Protein AF-A0A2G5TK97-F1 (afdb_monomer_lite)

Organism: NCBI:txid1611254

Foldseek 3Di:
DPPLPDDPDPDDDLVRCVVCLVSLQAPDLEDEDDDALPDFQVCPPNHHRDPCGSVVSLVSSVRSHHVPGDYDYDYDD

Secondary structure (DSSP, 8-state):
---------S---HHHHHHTTTTTSS-EEEE---S-S-STTB-GGGPPB-TTHHHHHHHHHHTTEEEEEEE------

Radius of gyration: 13.61 Å; chains: 1; bounding box: 27×29×41 Å

pLDDT: mean 77.41, std 13.48, range [29.33, 91.69]

Structure (mmCIF, N/CA/C/O backbone):
data_AF-A0A2G5TK97-F1
#
_entry.id   AF-A0A2G5TK97-F1
#
loop_
_atom_site.group_PDB
_atom_site.id
_atom_site.type_symbol
_atom_site.label_atom_id
_atom_site.label_alt_id
_atom_site.label_comp_id
_atom_site.label_asym_id
_atom_site.label_entity_id
_atom_site.label_seq_id
_atom_site.pdbx_PDB_ins_code
_atom_site.Cartn_x
_atom_site.Cartn_y
_atom_site.Cartn_z
_atom_site.occupancy
_atom_site.B_iso_or_equiv
_atom_site.auth_seq_id
_atom_site.auth_comp_id
_atom_site.auth_asym_id
_atom_site.auth_atom_id
_atom_site.pdbx_PDB_model_num
ATOM 1 N N . MET A 1 1 ? -6.167 15.417 24.796 1.00 29.33 1 MET A N 1
ATOM 2 C CA . MET A 1 1 ? -6.950 14.825 23.691 1.00 29.33 1 MET A CA 1
ATOM 3 C C . MET A 1 1 ? -6.867 15.776 22.512 1.00 29.33 1 MET A C 1
ATOM 5 O O . MET A 1 1 ? -7.485 16.827 22.559 1.00 29.33 1 MET A O 1
ATOM 9 N N . VAL A 1 2 ? -6.027 15.480 21.518 1.00 30.27 2 VAL A N 1
ATOM 10 C CA . VAL A 1 2 ? -6.003 16.253 20.267 1.00 30.27 2 VAL A CA 1
ATOM 11 C C . VAL A 1 2 ? -7.142 15.714 19.416 1.00 30.27 2 VAL A C 1
ATOM 13 O O . VAL A 1 2 ? -7.077 14.573 18.960 1.00 30.27 2 VAL A O 1
ATOM 16 N N . ALA A 1 3 ? -8.206 16.500 19.278 1.00 34.66 3 ALA A N 1
ATOM 17 C CA . ALA A 1 3 ? -9.259 16.229 18.316 1.00 34.66 3 ALA A CA 1
ATOM 18 C C . ALA A 1 3 ? -8.619 16.238 16.920 1.00 34.66 3 ALA A C 1
ATOM 20 O O . ALA A 1 3 ? -8.164 17.274 16.441 1.00 34.66 3 ALA A O 1
ATOM 21 N N . ARG A 1 4 ? -8.487 15.057 16.310 1.00 49.06 4 ARG A N 1
ATOM 22 C CA . ARG A 1 4 ? -8.118 14.931 14.901 1.00 49.06 4 ARG A CA 1
ATOM 23 C C . ARG A 1 4 ? -9.387 15.221 14.110 1.00 49.06 4 ARG A C 1
ATOM 25 O O . ARG A 1 4 ? -10.304 14.408 14.135 1.00 49.06 4 ARG A O 1
ATOM 32 N N . GLU A 1 5 ? -9.454 16.380 13.467 1.00 45.9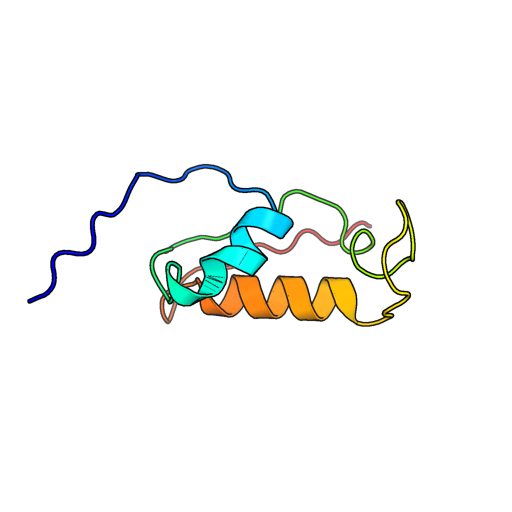4 5 GLU A N 1
ATOM 33 C CA . GLU A 1 5 ? -10.477 16.666 12.460 1.00 45.94 5 GLU A CA 1
ATOM 34 C C . GLU A 1 5 ? -10.362 15.612 11.352 1.00 45.94 5 GLU A C 1
ATOM 36 O O . GLU A 1 5 ? -9.425 15.617 10.554 1.00 45.94 5 GLU A O 1
ATOM 41 N N . THR A 1 6 ? -11.270 14.640 11.354 1.00 55.31 6 THR A N 1
ATOM 42 C CA . THR A 1 6 ? -11.395 13.660 10.279 1.00 55.31 6 THR A CA 1
ATOM 43 C C . THR A 1 6 ? -12.296 14.263 9.212 1.00 55.31 6 THR A C 1
ATOM 45 O O . THR A 1 6 ? -13.514 14.089 9.259 1.00 55.31 6 THR A O 1
ATOM 48 N N . GLU A 1 7 ? -11.714 14.992 8.258 1.00 60.38 7 GLU A N 1
ATOM 49 C CA . GLU A 1 7 ? -12.392 15.229 6.980 1.00 60.38 7 GLU A CA 1
ATOM 50 C C . GLU A 1 7 ? -12.802 13.863 6.413 1.00 60.38 7 GLU A C 1
ATOM 52 O O . GLU A 1 7 ? -12.004 12.921 6.393 1.00 60.38 7 GLU A O 1
ATOM 57 N N . THR A 1 8 ? -14.069 13.715 6.028 1.00 69.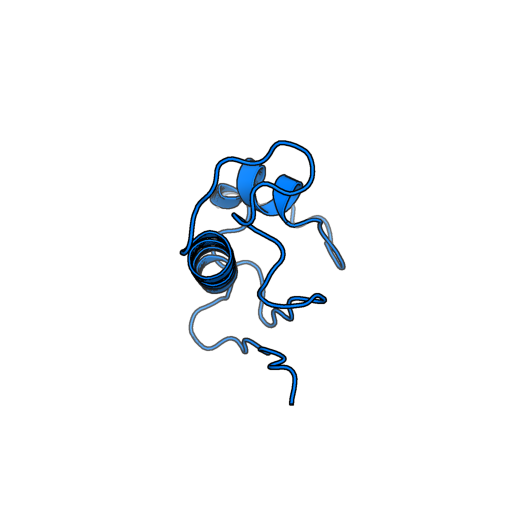19 8 THR A N 1
ATOM 58 C CA . THR A 1 8 ? -14.590 12.445 5.515 1.00 69.19 8 THR A CA 1
ATOM 59 C C . THR A 1 8 ? -14.033 12.208 4.113 1.00 69.19 8 THR A C 1
ATOM 61 O O . THR A 1 8 ? -14.566 12.707 3.125 1.00 69.19 8 THR A O 1
ATOM 64 N N . VAL A 1 9 ? -12.924 11.476 4.032 1.00 74.62 9 VAL A N 1
ATOM 65 C CA . VAL A 1 9 ? -12.266 11.123 2.770 1.00 74.62 9 VAL A CA 1
ATOM 66 C C . VAL A 1 9 ? -12.840 9.808 2.253 1.00 74.62 9 VAL A C 1
ATOM 68 O O . VAL A 1 9 ? -12.713 8.777 2.907 1.00 74.62 9 VAL A O 1
ATOM 71 N N . TRP A 1 10 ? -13.443 9.853 1.066 1.00 75.38 10 TRP A N 1
ATOM 72 C CA . TRP A 1 10 ? -13.969 8.674 0.363 1.00 75.38 10 TRP A CA 1
ATOM 73 C C . TRP A 1 10 ? -13.008 8.152 -0.708 1.00 75.38 10 TRP A C 1
ATOM 75 O O . TRP A 1 10 ? -12.908 6.950 -0.924 1.00 75.38 10 TRP A O 1
ATOM 85 N N . SER A 1 11 ? -12.289 9.058 -1.370 1.00 81.50 11 SER A N 1
ATOM 86 C CA . SER A 1 11 ? -11.306 8.745 -2.405 1.00 81.50 11 SER A CA 1
ATOM 87 C C . SER A 1 11 ? -10.138 9.714 -2.317 1.00 81.50 11 SER A C 1
ATOM 89 O O . SER A 1 11 ? -10.344 10.911 -2.120 1.00 81.50 11 SER A O 1
ATOM 91 N N . ILE A 1 12 ? -8.927 9.206 -2.507 1.00 84.50 12 ILE A N 1
ATOM 92 C CA . ILE A 1 12 ? -7.690 9.986 -2.506 1.00 84.50 12 ILE A CA 1
ATOM 93 C C . ILE A 1 12 ? -6.749 9.408 -3.562 1.00 84.50 12 ILE A C 1
ATOM 95 O O . ILE A 1 12 ? -6.740 8.198 -3.791 1.00 84.50 12 ILE A O 1
ATOM 99 N N . SER A 1 13 ? -5.978 10.265 -4.231 1.00 83.12 13 SER A N 1
ATOM 100 C CA . SER A 1 13 ? -4.955 9.801 -5.173 1.00 83.12 13 SER A CA 1
ATOM 101 C C . SER A 1 13 ? -3.754 9.202 -4.431 1.00 83.12 13 SER A C 1
ATOM 103 O O . SER A 1 13 ? -3.466 9.579 -3.293 1.00 83.12 13 SER A O 1
ATOM 105 N N . PHE A 1 14 ? -3.009 8.302 -5.078 1.00 79.25 14 PHE A N 1
ATOM 106 C CA . PHE A 1 14 ? -1.822 7.701 -4.458 1.00 79.25 14 PHE A CA 1
ATOM 107 C C . PHE A 1 14 ? -0.747 8.730 -4.100 1.00 79.25 14 PHE A C 1
ATOM 109 O O . PHE A 1 14 ? -0.147 8.627 -3.032 1.00 79.25 14 PHE A O 1
ATOM 116 N N . LEU A 1 15 ? -0.540 9.740 -4.950 1.00 79.69 15 LEU A N 1
ATOM 117 C CA . LEU A 1 15 ? 0.426 10.810 -4.694 1.00 79.69 15 LEU A CA 1
ATOM 118 C C . LEU A 1 15 ? 0.036 11.623 -3.460 1.00 79.69 15 LEU A C 1
ATOM 120 O O . LEU A 1 15 ? 0.840 11.783 -2.544 1.00 79.69 15 LEU A O 1
ATOM 124 N N . GLU A 1 16 ? -1.220 12.061 -3.391 1.00 83.81 16 GLU A N 1
ATOM 125 C CA . GLU A 1 16 ? -1.699 12.840 -2.250 1.00 83.81 16 GLU A CA 1
ATOM 126 C C . GLU A 1 16 ? -1.654 12.024 -0.950 1.00 83.81 16 GLU A C 1
ATOM 128 O O . GLU A 1 16 ? -1.265 12.533 0.105 1.00 83.81 16 GLU A O 1
ATOM 133 N N . PHE A 1 17 ? -2.005 10.737 -1.021 1.00 85.00 17 PHE A N 1
ATOM 134 C CA . PHE A 1 17 ? -1.896 9.828 0.113 1.00 85.00 17 PHE A CA 1
ATOM 135 C C . PHE A 1 17 ? -0.440 9.663 0.572 1.00 85.00 17 PHE A C 1
ATOM 137 O O . PHE A 1 17 ? -0.173 9.722 1.773 1.00 85.00 17 PHE A O 1
ATOM 144 N N . ALA A 1 18 ? 0.510 9.513 -0.357 1.00 82.94 18 ALA A N 1
ATOM 145 C CA . ALA A 1 18 ? 1.931 9.380 -0.046 1.00 82.94 18 ALA A CA 1
ATOM 146 C C . ALA A 1 18 ? 2.502 10.646 0.619 1.00 82.94 18 ALA A C 1
ATOM 148 O O . ALA A 1 18 ? 3.204 10.542 1.630 1.00 82.94 18 ALA A O 1
ATOM 149 N N . GLU A 1 19 ? 2.154 11.835 0.115 1.00 86.00 19 GLU A N 1
ATOM 150 C CA . GLU A 1 19 ? 2.572 13.120 0.691 1.00 86.00 19 GLU A CA 1
ATOM 151 C C . GLU A 1 19 ? 1.987 13.337 2.094 1.00 86.00 19 GLU A C 1
ATOM 153 O O . GLU A 1 19 ? 2.688 13.749 3.023 1.00 86.00 19 GLU A O 1
ATOM 158 N N . LYS A 1 20 ? 0.704 13.007 2.284 1.00 85.75 20 LYS A N 1
ATOM 159 C CA . LYS A 1 20 ? -0.018 13.209 3.551 1.00 85.75 20 LYS A CA 1
ATOM 160 C C . LYS A 1 20 ? -0.020 11.978 4.462 1.00 85.75 20 LYS A C 1
ATOM 162 O O . LYS A 1 20 ? -0.722 11.980 5.474 1.00 85.75 20 LYS A O 1
ATOM 167 N N . ARG A 1 21 ? 0.796 10.952 4.193 1.00 81.75 21 ARG A N 1
ATOM 168 C CA . ARG A 1 21 ? 0.744 9.640 4.877 1.00 81.75 21 ARG A CA 1
ATOM 169 C C . ARG A 1 21 ? 0.754 9.707 6.407 1.00 81.75 21 ARG A C 1
ATOM 171 O O . ARG A 1 21 ? 0.070 8.939 7.069 1.00 81.75 21 ARG A O 1
ATOM 178 N N . ARG A 1 22 ? 1.488 10.665 6.995 1.00 84.94 22 ARG A N 1
ATOM 179 C CA . ARG A 1 22 ? 1.557 10.851 8.461 1.00 84.94 22 ARG A CA 1
ATOM 180 C C . ARG A 1 22 ? 0.212 11.238 9.080 1.00 84.94 22 ARG A C 1
ATOM 182 O O . ARG A 1 22 ? -0.028 10.933 10.245 1.00 84.94 22 ARG A O 1
ATOM 189 N N . ARG A 1 23 ? -0.646 11.928 8.323 1.00 83.75 23 ARG A N 1
ATOM 190 C CA . ARG A 1 23 ? -1.995 12.311 8.755 1.00 83.75 23 ARG A CA 1
ATOM 191 C C . ARG A 1 23 ? -2.926 11.099 8.781 1.00 83.75 23 ARG A C 1
ATOM 193 O O . ARG A 1 23 ? -3.783 11.027 9.655 1.00 83.75 23 ARG A O 1
ATOM 200 N N . TYR A 1 24 ? -2.712 10.139 7.884 1.00 81.88 24 TYR A N 1
ATOM 201 C CA . TYR A 1 24 ? -3.541 8.946 7.732 1.00 81.88 24 TYR A CA 1
ATOM 202 C C . TYR A 1 24 ? -2.944 7.706 8.409 1.00 81.88 24 TYR A C 1
ATOM 204 O O . TYR A 1 24 ? -3.002 6.617 7.857 1.00 81.88 24 TYR A O 1
ATOM 212 N N . SER A 1 25 ? -2.394 7.849 9.617 1.00 81.44 25 SER A N 1
ATOM 213 C CA . SER A 1 25 ? -1.973 6.700 10.434 1.00 81.44 25 SER A CA 1
ATOM 214 C C . SER A 1 25 ? -3.187 6.086 11.138 1.00 81.44 25 SER A C 1
ATOM 216 O O . SER A 1 25 ? -3.737 6.712 12.049 1.00 81.44 25 SER A O 1
ATOM 218 N N . GLU A 1 26 ? -3.603 4.899 10.689 1.00 79.88 26 GLU A N 1
ATOM 219 C CA . GLU A 1 26 ? -4.734 4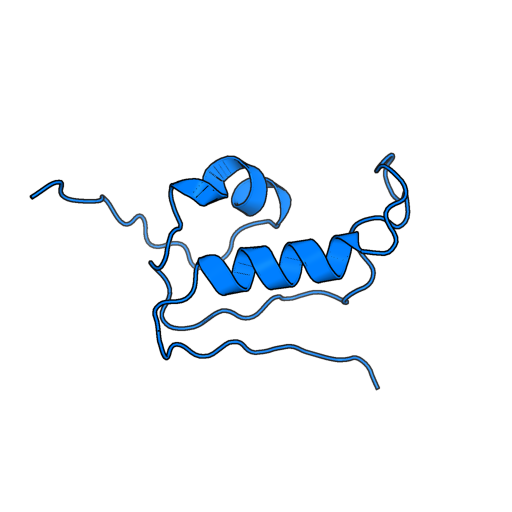.109 11.212 1.00 79.88 26 GLU A CA 1
ATOM 220 C C . GLU A 1 26 ? -6.136 4.788 11.269 1.00 79.88 26 GLU A C 1
ATOM 222 O O . GLU A 1 26 ? -6.896 4.518 12.202 1.00 79.88 26 GLU A O 1
ATOM 227 N N . PRO A 1 27 ? -6.559 5.679 10.345 1.00 81.50 27 PRO A N 1
ATOM 228 C CA . PRO A 1 27 ? -7.921 6.220 10.376 1.00 81.50 27 PRO A CA 1
ATOM 229 C C . PRO A 1 27 ? -8.967 5.298 9.731 1.00 81.50 27 PRO A C 1
ATOM 231 O O . PRO A 1 27 ? -10.148 5.446 10.042 1.00 81.50 27 PRO A O 1
ATOM 234 N N . PHE A 1 28 ? -8.572 4.370 8.850 1.00 88.44 28 PHE A N 1
ATOM 235 C CA . PHE A 1 28 ? -9.511 3.640 7.994 1.00 88.44 28 PHE A CA 1
ATOM 236 C C . PHE A 1 28 ? -9.809 2.229 8.511 1.00 88.44 28 PHE A C 1
ATOM 238 O O . PHE A 1 28 ? -8.908 1.485 8.897 1.00 88.44 28 PHE A O 1
ATOM 245 N N . ASP A 1 29 ? -11.087 1.848 8.488 1.00 89.00 29 ASP A N 1
ATOM 246 C CA . ASP A 1 29 ? -11.543 0.483 8.790 1.00 89.00 29 ASP A CA 1
ATOM 247 C C . ASP A 1 29 ? -11.434 -0.446 7.564 1.00 89.00 29 ASP A C 1
ATOM 249 O O . ASP A 1 29 ? -11.260 -1.658 7.705 1.00 89.00 29 ASP A O 1
ATOM 253 N N . PHE A 1 30 ? -11.497 0.135 6.361 1.00 89.56 30 PHE A N 1
ATOM 254 C CA . PHE A 1 30 ? -11.455 -0.566 5.078 1.00 89.56 30 PHE A CA 1
ATOM 255 C C . PHE A 1 30 ? -10.641 0.243 4.066 1.00 89.56 30 PHE A C 1
ATOM 257 O O . PHE A 1 30 ? -10.816 1.458 3.969 1.00 89.56 30 PHE A O 1
ATOM 264 N N . VAL A 1 31 ? -9.788 -0.427 3.288 1.00 90.25 31 VAL A N 1
ATOM 265 C CA . VAL A 1 31 ? -9.062 0.173 2.158 1.00 90.25 31 VAL A CA 1
ATOM 266 C C . VAL A 1 31 ? -9.161 -0.748 0.945 1.00 90.25 31 VAL A C 1
ATOM 268 O O . VAL A 1 31 ? -8.976 -1.961 1.052 1.00 90.25 31 VAL A O 1
ATOM 271 N N . ALA A 1 32 ? -9.445 -0.155 -0.213 1.00 88.94 32 ALA A N 1
ATOM 272 C CA . ALA A 1 32 ? -9.435 -0.821 -1.508 1.00 88.94 32 ALA A CA 1
ATOM 273 C C . ALA A 1 32 ? -8.697 0.082 -2.515 1.00 88.94 32 ALA A C 1
ATOM 275 O O . ALA A 1 32 ? -9.213 1.147 -2.862 1.00 88.94 32 ALA A O 1
ATOM 276 N N . PRO A 1 33 ? -7.486 -0.286 -2.969 1.00 84.06 33 PRO A N 1
ATOM 277 C CA . PRO A 1 33 ? -6.837 0.394 -4.071 1.00 84.06 33 PRO A CA 1
ATOM 278 C C . PRO A 1 33 ? -7.605 0.093 -5.363 1.00 84.06 33 PRO A C 1
ATOM 280 O O . PRO A 1 33 ? -7.775 -1.062 -5.754 1.00 84.06 33 PRO A O 1
ATOM 283 N N . CYS A 1 34 ? -8.067 1.147 -6.029 1.00 73.00 34 CYS A N 1
ATOM 284 C CA . CYS A 1 34 ? -8.704 1.057 -7.337 1.00 73.00 34 CYS A CA 1
ATOM 285 C C . CYS A 1 34 ? -7.663 1.351 -8.419 1.00 73.00 34 CYS A C 1
ATOM 287 O O . CYS A 1 34 ? -7.416 2.508 -8.753 1.00 73.00 34 CYS A O 1
ATOM 289 N N . GLY A 1 35 ? -7.038 0.302 -8.945 1.00 73.12 35 GLY A N 1
ATOM 290 C CA . GLY A 1 35 ? -6.077 0.399 -10.039 1.00 73.12 35 GLY A CA 1
ATOM 291 C C . GLY A 1 35 ? -5.214 -0.858 -10.165 1.00 73.12 35 GLY A C 1
ATOM 292 O O . GLY A 1 35 ? -5.148 -1.647 -9.223 1.00 73.12 35 GLY A O 1
ATOM 293 N N . PRO A 1 36 ? -4.578 -1.077 -11.325 1.00 65.75 36 PRO A N 1
ATOM 294 C CA . PRO A 1 36 ? -3.656 -2.190 -11.515 1.00 65.75 36 PRO A CA 1
ATOM 295 C C . PRO A 1 36 ? -2.375 -2.030 -10.671 1.00 65.75 36 PRO A C 1
ATOM 297 O O . PRO A 1 36 ? -1.909 -0.915 -10.448 1.00 65.75 36 PRO A O 1
ATOM 300 N N . ILE A 1 37 ? -1.793 -3.156 -10.233 1.00 68.38 37 ILE A N 1
ATOM 301 C CA . ILE A 1 37 ? -0.571 -3.263 -9.393 1.00 68.38 37 ILE A CA 1
ATOM 302 C C . ILE A 1 37 ? 0.709 -3.069 -10.248 1.00 68.38 37 ILE A C 1
ATOM 304 O O . ILE A 1 37 ? 1.725 -3.716 -10.044 1.00 68.38 37 ILE A O 1
ATOM 308 N N . GLU A 1 38 ? 0.639 -2.233 -11.280 1.00 66.62 38 GLU A N 1
ATOM 309 C CA . GLU A 1 38 ? 1.715 -2.015 -12.264 1.00 66.62 38 GLU A CA 1
ATOM 310 C C . GLU A 1 38 ? 1.762 -0.547 -12.710 1.00 66.62 38 GLU A C 1
ATOM 312 O O . GLU A 1 38 ? 1.984 -0.221 -13.881 1.00 66.62 38 GLU A O 1
ATOM 317 N N . ILE A 1 39 ? 1.451 0.367 -11.794 1.00 69.06 39 ILE A N 1
ATOM 318 C CA . ILE A 1 39 ? 1.405 1.799 -12.095 1.00 69.06 39 ILE A CA 1
ATOM 319 C C . ILE A 1 39 ? 2.634 2.495 -11.530 1.00 69.06 39 ILE A C 1
ATOM 321 O O . ILE A 1 39 ? 3.199 3.354 -12.207 1.00 69.06 39 ILE A O 1
ATOM 325 N N . VAL A 1 40 ? 3.066 2.134 -10.324 1.00 69.56 40 VAL A N 1
ATOM 326 C CA . VAL A 1 40 ? 4.104 2.872 -9.607 1.00 69.56 40 VAL A CA 1
ATOM 327 C C . VAL A 1 40 ? 5.466 2.227 -9.828 1.00 69.56 40 VAL A C 1
ATOM 329 O O . VAL A 1 40 ? 5.696 1.081 -9.458 1.00 69.56 40 VAL A O 1
ATOM 332 N N . GLY A 1 41 ? 6.402 3.006 -10.378 1.00 68.44 41 GLY A N 1
ATOM 333 C CA . GLY A 1 41 ? 7.795 2.583 -10.546 1.00 68.44 41 GLY A CA 1
ATOM 334 C C . GLY A 1 41 ? 8.136 1.988 -11.917 1.00 68.44 41 GLY A C 1
ATOM 335 O O . GLY A 1 41 ? 9.252 1.523 -12.127 1.00 68.44 41 GLY A O 1
ATOM 336 N N . LEU A 1 42 ? 7.237 2.062 -12.904 1.00 70.62 42 LEU A N 1
ATOM 337 C CA . LEU A 1 42 ? 7.544 1.683 -14.295 1.00 70.62 42 LEU A CA 1
ATOM 338 C C . LEU A 1 42 ? 8.223 2.792 -15.117 1.00 70.62 42 LEU A C 1
ATOM 340 O O . LEU A 1 42 ? 8.443 2.623 -16.316 1.00 70.62 42 LEU A O 1
ATOM 344 N N . GLY A 1 43 ? 8.510 3.947 -14.516 1.00 66.56 43 GLY A N 1
ATOM 345 C CA . GLY A 1 43 ? 9.046 5.108 -15.232 1.00 66.56 43 GLY A CA 1
ATOM 346 C C . GLY A 1 43 ? 8.080 5.732 -16.243 1.00 66.56 43 GLY A C 1
ATOM 347 O O . GLY A 1 43 ? 8.472 6.546 -17.082 1.00 66.56 43 GLY A O 1
ATOM 348 N N . ARG A 1 44 ? 6.797 5.359 -16.174 1.00 68.31 44 ARG A N 1
ATOM 349 C CA . ARG A 1 44 ? 5.729 6.037 -16.911 1.00 68.31 44 ARG A CA 1
ATOM 350 C C . ARG A 1 44 ? 5.611 7.461 -16.368 1.00 68.31 44 ARG A C 1
ATOM 352 O O . ARG A 1 44 ? 5.895 7.704 -15.207 1.00 68.31 44 ARG A O 1
ATOM 359 N N . TYR A 1 45 ? 5.258 8.415 -17.224 1.00 70.31 45 TYR A N 1
ATOM 360 C CA . TYR A 1 45 ? 5.071 9.825 -16.840 1.00 70.31 45 TYR A CA 1
ATOM 361 C C . TYR A 1 45 ? 6.292 10.535 -16.213 1.00 70.31 45 TYR A C 1
ATOM 363 O O . TYR A 1 45 ? 6.151 11.652 -15.724 1.00 70.31 45 TYR A O 1
ATOM 371 N N . GLY A 1 46 ? 7.496 9.953 -16.311 1.00 69.94 46 GLY A N 1
ATOM 372 C CA . GLY A 1 46 ? 8.730 10.537 -15.771 1.00 69.94 46 GLY A CA 1
ATOM 373 C C . GLY A 1 46 ? 9.100 10.053 -14.367 1.00 69.94 46 GLY A C 1
ATOM 374 O O . GLY A 1 46 ? 10.018 10.610 -13.764 1.00 69.94 46 GLY A O 1
ATOM 375 N N . ASP A 1 47 ? 8.419 9.025 -13.860 1.00 71.06 47 ASP A N 1
ATOM 376 C CA . ASP A 1 47 ? 8.721 8.416 -12.568 1.00 71.06 47 ASP A CA 1
ATOM 377 C C . ASP A 1 47 ? 10.118 7.764 -12.565 1.00 71.06 47 ASP A C 1
ATOM 379 O O . ASP A 1 47 ? 10.667 7.378 -13.602 1.00 71.06 47 ASP A O 1
ATOM 383 N N . VAL A 1 48 ? 10.715 7.593 -11.386 1.00 73.50 48 VAL A N 1
ATOM 384 C CA . VAL A 1 48 ? 11.934 6.783 -11.254 1.00 73.50 48 VAL A CA 1
ATOM 385 C C . VAL A 1 48 ? 11.559 5.308 -11.415 1.00 73.50 48 VAL A C 1
ATOM 387 O O . VAL A 1 48 ? 10.561 4.855 -10.857 1.00 73.50 48 VAL A O 1
ATOM 390 N N . LEU A 1 49 ? 12.359 4.557 -12.177 1.00 77.81 49 LEU A N 1
ATOM 391 C CA . LEU A 1 49 ? 12.206 3.106 -12.288 1.00 77.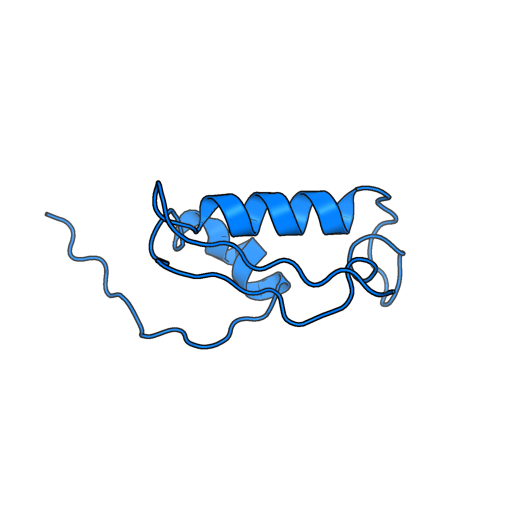81 49 LEU A CA 1
ATOM 392 C C . LEU A 1 49 ? 12.446 2.448 -10.922 1.00 77.81 49 LEU A C 1
ATOM 394 O O . LEU A 1 49 ? 13.551 2.501 -10.384 1.00 77.81 49 LEU A O 1
ATOM 398 N N . ASP A 1 50 ? 11.408 1.813 -10.392 1.00 80.12 50 ASP A N 1
ATOM 399 C CA . ASP A 1 50 ? 11.381 1.111 -9.115 1.00 80.12 50 ASP A CA 1
ATOM 400 C C . ASP A 1 50 ? 10.511 -0.147 -9.240 1.00 80.12 50 ASP A C 1
ATOM 402 O O . ASP A 1 50 ? 9.283 -0.089 -9.233 1.00 80.12 50 ASP A O 1
ATOM 406 N N . ALA A 1 51 ? 11.158 -1.311 -9.313 1.00 77.88 51 ALA A N 1
ATOM 407 C CA . ALA A 1 51 ? 10.476 -2.602 -9.411 1.00 77.88 51 ALA A CA 1
ATOM 408 C C . ALA A 1 51 ? 9.608 -2.942 -8.180 1.00 77.88 51 ALA A C 1
ATOM 410 O O . ALA A 1 51 ? 8.831 -3.892 -8.223 1.00 77.88 51 ALA A O 1
ATOM 411 N N . PHE A 1 52 ? 9.742 -2.191 -7.082 1.00 82.00 52 PHE A N 1
ATOM 412 C CA . PHE A 1 52 ? 8.986 -2.379 -5.847 1.00 82.00 52 PHE A CA 1
ATOM 413 C C . PHE A 1 52 ? 7.961 -1.269 -5.598 1.00 82.00 52 PHE A C 1
ATOM 415 O O . PHE A 1 52 ? 7.347 -1.266 -4.529 1.00 82.00 52 PHE A O 1
ATOM 422 N N . GLY A 1 53 ? 7.776 -0.327 -6.528 1.00 81.44 53 GLY A N 1
ATOM 423 C CA . GLY A 1 53 ? 6.946 0.859 -6.315 1.00 81.44 53 GLY A CA 1
ATOM 424 C C . GLY A 1 53 ? 5.511 0.519 -5.901 1.00 81.44 53 GLY A C 1
ATOM 425 O O . GLY A 1 53 ? 5.021 1.009 -4.880 1.00 81.44 53 GLY A O 1
ATOM 426 N N . ASP A 1 54 ? 4.865 -0.403 -6.615 1.00 80.38 54 ASP A N 1
ATOM 427 C CA . ASP A 1 54 ? 3.510 -0.856 -6.285 1.00 80.38 54 ASP A CA 1
ATOM 428 C C . ASP A 1 54 ? 3.441 -1.609 -4.940 1.00 80.38 54 ASP A C 1
ATOM 430 O O . ASP A 1 54 ? 2.518 -1.399 -4.151 1.00 80.38 54 ASP A O 1
ATOM 434 N N . LEU A 1 55 ? 4.449 -2.425 -4.603 1.00 84.88 55 LEU A N 1
ATOM 435 C CA . LEU A 1 55 ? 4.514 -3.123 -3.309 1.00 84.88 55 LEU A CA 1
ATOM 436 C C . LEU A 1 55 ? 4.695 -2.149 -2.138 1.00 84.88 55 LEU A C 1
ATOM 438 O O . LEU A 1 55 ? 4.077 -2.314 -1.083 1.00 84.88 55 LEU A O 1
ATOM 442 N N . GLN A 1 56 ? 5.519 -1.118 -2.321 1.00 86.56 56 GLN A N 1
ATOM 443 C CA . GLN A 1 56 ? 5.688 -0.052 -1.337 1.00 86.56 56 GLN A CA 1
ATOM 444 C C . GLN A 1 56 ? 4.389 0.727 -1.144 1.00 86.56 56 GLN A C 1
ATOM 446 O O . GLN A 1 56 ? 4.011 1.004 -0.006 1.00 86.56 56 GLN A O 1
ATOM 451 N N . MET A 1 57 ? 3.678 1.035 -2.228 1.00 84.62 57 MET A N 1
ATOM 452 C CA . MET A 1 57 ? 2.391 1.722 -2.170 1.00 84.62 57 MET A CA 1
ATOM 453 C C . MET A 1 57 ? 1.338 0.888 -1.423 1.00 84.62 57 MET A C 1
ATOM 455 O O . MET A 1 57 ? 0.698 1.401 -0.503 1.00 84.62 57 MET A O 1
ATOM 459 N N . ILE A 1 58 ? 1.223 -0.408 -1.726 1.00 87.31 58 ILE A N 1
ATOM 460 C CA . ILE A 1 58 ? 0.338 -1.337 -1.004 1.00 87.31 58 ILE A CA 1
ATOM 461 C C . ILE A 1 58 ? 0.697 -1.388 0.487 1.00 87.31 58 ILE A C 1
ATOM 463 O O . ILE A 1 58 ? -0.186 -1.303 1.339 1.00 87.31 58 ILE A O 1
ATOM 467 N N . SER A 1 59 ? 1.988 -1.462 0.819 1.00 88.19 59 SER A N 1
ATOM 468 C CA . SER A 1 59 ? 2.460 -1.450 2.209 1.00 88.19 59 SER A CA 1
ATOM 469 C C . SER A 1 59 ? 2.091 -0.148 2.935 1.00 88.19 59 SE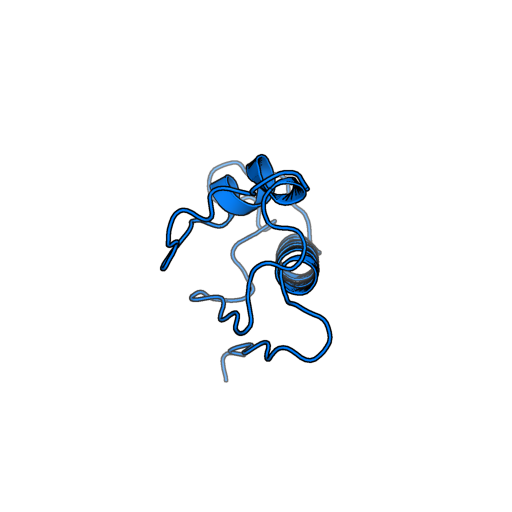R A C 1
ATOM 471 O O . SER A 1 59 ? 1.568 -0.184 4.050 1.00 88.19 59 SER A O 1
ATOM 473 N N . MET A 1 60 ? 2.269 1.010 2.287 1.00 87.69 60 MET A N 1
ATOM 474 C CA . MET A 1 60 ? 1.877 2.307 2.853 1.00 87.69 60 MET A CA 1
ATOM 475 C C . MET A 1 60 ? 0.367 2.409 3.092 1.00 87.69 60 MET A C 1
ATOM 477 O O . MET A 1 60 ? -0.046 2.950 4.117 1.00 87.69 60 MET A O 1
ATOM 481 N N . LEU A 1 61 ? -0.457 1.884 2.181 1.00 88.75 61 LEU A N 1
ATOM 482 C CA . LEU A 1 61 ? -1.907 1.794 2.372 1.00 88.75 61 LEU A CA 1
ATOM 483 C C . LEU A 1 61 ? -2.263 0.844 3.524 1.00 88.75 61 LEU A C 1
ATOM 485 O O . LEU A 1 61 ? -3.184 1.115 4.285 1.00 88.75 61 LEU A O 1
ATOM 489 N N . GLY A 1 62 ? -1.505 -0.237 3.710 1.00 88.69 62 GLY A N 1
ATOM 490 C CA . GLY A 1 62 ? -1.644 -1.110 4.874 1.00 88.69 62 GLY A CA 1
ATOM 491 C C . GLY A 1 62 ? -1.438 -0.365 6.198 1.00 88.69 62 GLY A C 1
ATOM 492 O O . GLY A 1 62 ? -2.175 -0.595 7.152 1.00 88.69 62 GLY A O 1
ATOM 493 N N . CYS A 1 63 ? -0.498 0.586 6.257 1.00 89.06 63 CYS A N 1
ATOM 494 C CA . CYS A 1 63 ? -0.256 1.404 7.453 1.00 89.06 63 CYS A CA 1
ATOM 495 C C . CYS A 1 63 ? -1.380 2.403 7.784 1.00 89.06 63 CYS A C 1
ATOM 497 O O . CYS A 1 63 ? -1.428 2.911 8.907 1.00 89.06 63 CYS A O 1
ATOM 499 N N . SER A 1 64 ? -2.266 2.725 6.837 1.00 88.38 64 SER A N 1
ATOM 500 C CA . SER A 1 64 ? -3.427 3.584 7.112 1.00 88.38 64 SER A CA 1
ATOM 501 C C . SER A 1 64 ? -4.642 2.818 7.624 1.00 88.38 64 SER A C 1
ATOM 503 O O . SER A 1 64 ? -5.627 3.421 8.059 1.00 88.38 64 SER A O 1
ATOM 505 N N . LEU A 1 65 ? -4.555 1.492 7.634 1.00 90.56 65 LEU A N 1
ATOM 506 C CA . LEU A 1 65 ? -5.589 0.623 8.149 1.00 90.56 65 LEU A CA 1
ATOM 507 C C . LEU A 1 65 ? -5.458 0.486 9.665 1.00 90.56 65 LEU A C 1
ATOM 509 O O . LEU A 1 65 ? -4.365 0.282 10.194 1.00 90.56 65 LEU A O 1
ATOM 513 N N . LYS A 1 66 ? -6.581 0.560 10.378 1.00 91.69 66 LYS A N 1
ATOM 514 C CA . LYS A 1 66 ? -6.617 0.187 11.795 1.00 91.69 66 LYS A CA 1
ATOM 515 C C . LYS A 1 66 ? -6.208 -1.271 11.961 1.00 91.69 66 LYS A C 1
ATOM 517 O O . LYS A 1 66 ? -6.474 -2.115 11.101 1.00 91.69 66 LYS A O 1
ATOM 522 N N . LYS A 1 67 ? -5.644 -1.601 13.122 1.00 88.50 67 LYS A N 1
ATOM 523 C CA . LYS A 1 67 ? -5.395 -2.995 13.499 1.00 88.50 67 LYS A CA 1
ATOM 524 C C . LYS A 1 67 ? -6.684 -3.825 13.401 1.00 88.50 67 LYS A C 1
ATOM 526 O O . LYS A 1 67 ? -7.644 -3.570 14.122 1.00 88.50 67 LYS A O 1
ATOM 531 N N . GLY A 1 68 ? -6.676 -4.837 12.532 1.00 88.50 68 GLY A N 1
ATOM 532 C CA . GLY A 1 68 ? -7.830 -5.707 12.276 1.00 88.50 68 GLY A CA 1
ATOM 533 C C . GLY A 1 68 ? -8.814 -5.197 11.216 1.00 88.50 68 GLY A C 1
ATOM 534 O O . GLY A 1 68 ? -9.831 -5.849 10.999 1.00 88.50 68 GLY A O 1
ATOM 535 N N . GLY A 1 69 ? -8.531 -4.068 10.557 1.00 89.00 69 GLY A N 1
ATOM 536 C CA . GLY A 1 69 ? -9.297 -3.613 9.397 1.00 89.00 69 GLY A CA 1
ATOM 537 C C . GLY A 1 69 ? -9.111 -4.522 8.179 1.00 89.00 69 GLY A C 1
ATOM 538 O O . GLY A 1 69 ? -8.230 -5.387 8.156 1.00 89.00 69 GLY A O 1
ATOM 539 N N . LEU A 1 70 ? -9.935 -4.321 7.148 1.00 91.69 70 LEU A N 1
ATOM 540 C CA . LEU A 1 70 ? -9.884 -5.134 5.929 1.00 91.69 70 LEU A CA 1
ATOM 541 C C . LEU A 1 70 ? -9.191 -4.401 4.780 1.00 91.69 70 LEU A C 1
ATOM 543 O O . LEU A 1 70 ? -9.521 -3.261 4.448 1.00 91.69 70 LEU A O 1
ATOM 547 N N . PHE A 1 71 ? -8.257 -5.102 4.143 1.00 91.44 71 PHE A N 1
ATOM 548 C CA . PHE A 1 71 ? -7.560 -4.646 2.949 1.00 91.44 71 PHE A CA 1
ATOM 549 C C . PHE A 1 71 ? -7.993 -5.503 1.761 1.00 91.44 71 PHE A C 1
ATOM 551 O O . PHE A 1 71 ? -7.736 -6.707 1.736 1.00 91.44 71 PHE A O 1
ATOM 558 N N . PHE A 1 72 ? -8.640 -4.896 0.771 1.00 89.25 72 PHE A N 1
ATOM 559 C CA . PHE A 1 72 ? -9.026 -5.584 -0.459 1.00 89.25 72 PHE A CA 1
ATOM 560 C C . PHE A 1 72 ? -7.953 -5.350 -1.514 1.00 89.25 72 PHE A C 1
ATOM 562 O O . PHE A 1 72 ? -7.681 -4.205 -1.843 1.00 89.25 72 PHE A O 1
ATOM 569 N N . LEU A 1 73 ? -7.349 -6.407 -2.054 1.00 86.50 73 LEU A N 1
ATOM 570 C CA . LEU A 1 73 ? -6.370 -6.305 -3.138 1.00 86.50 73 LEU A CA 1
ATOM 571 C C . LEU A 1 73 ? -6.917 -7.007 -4.381 1.00 86.50 73 LEU A C 1
ATOM 573 O O . LEU A 1 73 ? -7.149 -8.215 -4.359 1.00 86.50 73 LEU A O 1
ATOM 577 N N . GLY A 1 74 ? -7.133 -6.251 -5.457 1.00 81.44 74 GLY A N 1
ATOM 578 C CA . GLY A 1 74 ? -7.523 -6.807 -6.750 1.00 81.44 74 GLY A CA 1
ATOM 579 C C . GLY A 1 74 ? -6.293 -7.256 -7.531 1.00 81.44 74 GLY A C 1
ATOM 580 O O . GLY A 1 74 ? -5.456 -6.424 -7.868 1.00 81.44 74 GLY A O 1
ATOM 581 N N . ILE A 1 75 ? -6.185 -8.552 -7.827 1.00 77.69 75 ILE A N 1
ATOM 582 C CA . ILE A 1 75 ? -5.126 -9.099 -8.685 1.00 77.69 75 ILE A CA 1
ATOM 583 C C . ILE A 1 75 ? -5.743 -9.427 -10.051 1.00 77.69 75 ILE A C 1
ATOM 585 O O . ILE A 1 75 ? -6.738 -10.157 -10.086 1.00 77.69 75 ILE A O 1
ATOM 589 N N . PRO A 1 76 ? -5.209 -8.885 -11.162 1.00 70.50 76 PRO A N 1
ATOM 590 C CA . PRO A 1 76 ? -5.691 -9.225 -12.496 1.00 70.50 76 PRO A CA 1
ATOM 591 C C . PRO A 1 76 ? -5.437 -10.710 -12.800 1.00 70.50 76 PRO A C 1
ATOM 593 O O . PRO A 1 76 ? -4.391 -11.248 -12.436 1.00 70.50 76 PRO A O 1
ATOM 596 N N . THR A 1 77 ? -6.409 -11.359 -13.445 1.00 64.50 77 THR A N 1
ATOM 597 C CA . THR A 1 77 ? -6.348 -12.759 -13.907 1.00 64.50 77 THR A CA 1
ATOM 598 C C . THR A 1 77 ? -5.885 -12.868 -15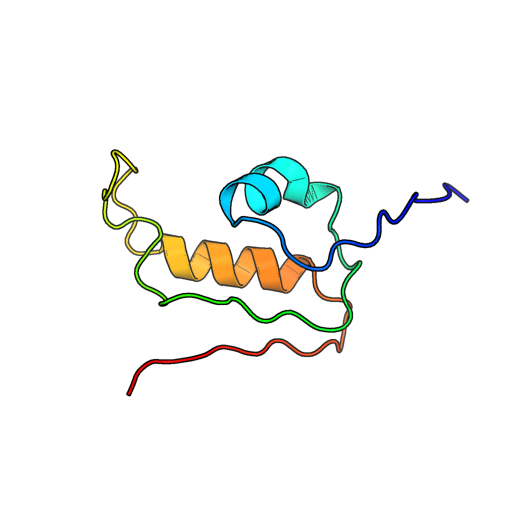.345 1.00 64.50 77 THR A C 1
ATOM 600 O O . THR A 1 77 ? -6.385 -12.052 -16.154 1.00 64.50 77 THR A O 1
#

Sequence (77 aa):
MVARETETVWSISFLEFAEKRRRYSEPFDFVAPCGPIEIVGLGRYGDVLDAFGDLQMISMLGCSLKKGGLFFLGIPT

InterPro domains:
  IPR004951 Protein of unknown function DUF268, Caenorhabditis species [PF03269] (7-76)